Protein AF-A0AAE7M607-F1 (afdb_monomer)

Mean predicted aligned error: 11.59 Å

Secondary structure (DSSP, 8-state):
------HHHHHHHHHHHHHHHHHHHHHSPPPPTTSPPPSS-HHHHHHHHHHHHHHHHHHHHHHHHTT-

Foldseek 3Di:
DDPQPDPVNVVVLVVVLVVVLVVLVVVDDDDDPPDDPPPDPSVVVSVVSVVVSVVVVVVVVVVSVVVD

pLDDT: mean 71.15, std 10.07, range [40.25, 84.75]

Radius of gyration: 17.1 Å; Cα contacts (8 Å, |Δi|>4): 7; chains: 1; bounding box: 35×20×52 Å

Sequence (68 aa):
MFMTRTRDFHRFHRWTAKLRRRSLRQALPVPREGELQPTHPMAELRCREWQRDQLHDLIELDDAEAMA

Solvent-accessible surface area (backbone atoms only — not comparable to full-atom values): 4263 Å² total; per-residue (Å²): 134,84,82,63,84,48,75,63,56,59,51,48,53,57,49,52,53,52,48,49,59,51,46,52,67,67,71,51,77,78,84,55,96,88,60,82,74,68,94,60,60,73,65,56,58,52,50,53,53,51,52,51,52,52,50,51,57,51,50,56,48,51,60,52,58,78,73,107

Structure (mmCIF, N/CA/C/O backbone):
data_AF-A0AAE7M607-F1
#
_entry.id   AF-A0AAE7M607-F1
#
loop_
_atom_site.group_PDB
_atom_site.id
_atom_site.type_symbol
_atom_site.label_atom_id
_atom_site.label_alt_id
_atom_site.label_comp_id
_atom_site.label_asym_id
_atom_site.label_entity_id
_atom_site.label_seq_id
_atom_site.pdbx_PDB_ins_code
_atom_site.Cartn_x
_atom_si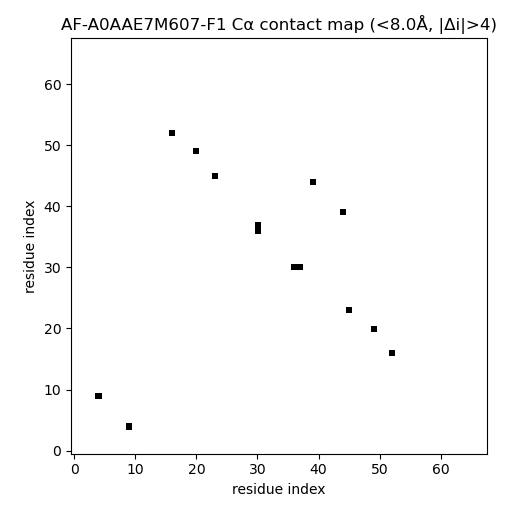te.Cartn_y
_atom_site.Cartn_z
_atom_site.occupancy
_atom_site.B_iso_or_equiv
_atom_site.auth_seq_id
_atom_site.auth_comp_id
_atom_site.auth_asym_id
_atom_site.auth_atom_id
_atom_site.pdbx_PDB_model_num
ATOM 1 N N . MET A 1 1 ? 22.549 -5.245 -25.271 1.00 40.25 1 MET A N 1
ATOM 2 C CA . MET A 1 1 ? 21.419 -6.159 -24.996 1.00 40.25 1 MET A CA 1
ATOM 3 C C . MET A 1 1 ? 20.915 -5.830 -23.599 1.00 40.25 1 MET A C 1
ATOM 5 O O . MET A 1 1 ? 21.428 -6.362 -22.626 1.00 40.25 1 MET A O 1
ATOM 9 N N . PHE A 1 2 ? 20.025 -4.841 -23.490 1.00 44.56 2 PHE A N 1
ATOM 10 C CA . PHE A 1 2 ? 19.485 -4.400 -22.205 1.00 44.56 2 PHE A CA 1
ATOM 11 C C . PHE A 1 2 ? 18.546 -5.487 -21.684 1.00 44.56 2 PHE A C 1
ATOM 13 O O . PHE A 1 2 ? 17.431 -5.637 -22.180 1.00 44.56 2 PHE A O 1
ATOM 20 N N . MET A 1 3 ? 18.999 -6.279 -20.712 1.00 41.59 3 MET A N 1
ATOM 21 C CA . MET A 1 3 ? 18.091 -7.099 -19.915 1.00 41.59 3 MET A CA 1
ATOM 22 C C . MET A 1 3 ? 17.345 -6.154 -18.976 1.00 41.59 3 MET A C 1
ATOM 24 O O . MET A 1 3 ? 17.705 -5.978 -17.816 1.00 41.59 3 MET A O 1
ATOM 28 N N . THR A 1 4 ? 16.333 -5.491 -19.532 1.00 54.97 4 THR A N 1
ATOM 29 C CA . THR A 1 4 ? 15.308 -4.750 -18.800 1.00 54.97 4 THR A CA 1
ATOM 30 C C . THR A 1 4 ? 14.885 -5.585 -17.598 1.00 54.97 4 THR A C 1
ATOM 32 O O . THR A 1 4 ? 14.533 -6.753 -17.794 1.00 54.97 4 THR A O 1
ATOM 35 N N . ARG A 1 5 ? 14.937 -5.026 -16.379 1.00 59.03 5 ARG A N 1
ATOM 36 C CA . ARG A 1 5 ? 14.446 -5.691 -15.161 1.00 59.03 5 ARG A CA 1
ATOM 37 C C . ARG A 1 5 ? 13.102 -6.347 -15.489 1.00 59.03 5 ARG A C 1
ATOM 39 O O . ARG A 1 5 ? 12.150 -5.673 -15.879 1.00 59.03 5 ARG A O 1
ATOM 46 N N . THR A 1 6 ? 13.086 -7.678 -15.478 1.00 69.12 6 THR A N 1
ATOM 47 C CA . THR A 1 6 ? 12.058 -8.495 -16.134 1.00 69.12 6 THR A CA 1
ATOM 48 C C . THR A 1 6 ? 10.673 -8.118 -15.609 1.00 69.12 6 THR A C 1
ATOM 50 O O . THR A 1 6 ? 10.535 -7.783 -14.437 1.00 69.12 6 THR A O 1
ATOM 53 N N . ARG A 1 7 ? 9.614 -8.225 -16.424 1.00 70.94 7 ARG A N 1
ATOM 54 C CA . ARG A 1 7 ? 8.197 -8.064 -16.009 1.00 70.94 7 ARG A CA 1
ATOM 55 C C . ARG A 1 7 ? 7.881 -8.708 -14.647 1.00 70.94 7 ARG A C 1
ATOM 57 O O . ARG A 1 7 ? 7.033 -8.225 -13.896 1.00 70.94 7 ARG A O 1
ATOM 64 N N . ASP A 1 8 ? 8.566 -9.803 -14.342 1.00 70.06 8 ASP A N 1
ATOM 65 C CA . ASP A 1 8 ? 8.418 -10.564 -13.109 1.00 70.06 8 ASP A CA 1
ATOM 66 C C . ASP A 1 8 ? 8.935 -9.819 -11.862 1.00 70.06 8 ASP A C 1
ATOM 68 O O . ASP A 1 8 ? 8.340 -9.966 -10.797 1.00 70.06 8 ASP A O 1
ATOM 72 N N . PHE A 1 9 ? 9.935 -8.937 -11.990 1.00 71.25 9 PHE A N 1
ATOM 73 C CA . PHE A 1 9 ? 10.392 -8.030 -10.929 1.00 71.25 9 PHE A CA 1
ATOM 74 C C . PHE A 1 9 ? 9.291 -7.033 -10.533 1.00 71.25 9 PHE A C 1
ATOM 76 O O . PHE A 1 9 ? 8.894 -6.975 -9.370 1.00 71.25 9 PHE A O 1
ATOM 83 N N . HIS A 1 10 ? 8.691 -6.339 -11.507 1.00 73.44 10 HIS A N 1
ATOM 84 C CA . HIS A 1 10 ? 7.568 -5.423 -11.253 1.00 73.44 10 HIS A CA 1
ATOM 85 C C . HIS A 1 10 ? 6.338 -6.150 -10.694 1.00 73.44 10 HIS A C 1
ATOM 87 O O . HIS A 1 10 ? 5.622 -5.639 -9.828 1.00 73.44 10 HIS A O 1
ATOM 93 N N . ARG A 1 11 ? 6.080 -7.378 -11.164 1.00 76.94 11 ARG A N 1
ATOM 94 C CA . ARG A 1 11 ? 5.021 -8.232 -10.615 1.00 76.94 11 ARG A CA 1
ATOM 95 C C . ARG A 1 11 ? 5.301 -8.590 -9.154 1.00 76.94 11 ARG A C 1
ATOM 97 O O . ARG A 1 11 ? 4.367 -8.544 -8.353 1.00 76.94 11 ARG A O 1
ATOM 104 N N . PHE A 1 12 ? 6.545 -8.927 -8.814 1.00 79.19 12 PHE A N 1
ATOM 105 C CA . PHE A 1 12 ? 6.963 -9.235 -7.448 1.00 79.19 12 PHE A CA 1
ATOM 106 C C . PHE A 1 12 ? 6.797 -8.022 -6.525 1.00 79.19 12 PHE A C 1
ATOM 108 O O . PHE A 1 12 ? 6.139 -8.151 -5.496 1.00 79.19 12 PHE A O 1
ATOM 115 N N . HIS A 1 13 ? 7.266 -6.838 -6.929 1.00 75.69 13 HIS A N 1
ATOM 116 C CA . HIS A 1 13 ? 7.122 -5.598 -6.153 1.00 75.69 13 HIS A CA 1
ATOM 117 C C . HIS A 1 13 ? 5.651 -5.193 -5.954 1.00 75.69 13 HIS A C 1
ATOM 119 O O . HIS A 1 13 ? 5.210 -4.934 -4.832 1.00 75.69 13 HIS A O 1
ATOM 125 N N . ARG A 1 14 ? 4.816 -5.266 -7.002 1.00 80.75 14 ARG A N 1
ATOM 126 C CA . ARG A 1 14 ? 3.363 -5.047 -6.853 1.00 80.75 14 ARG A CA 1
ATOM 127 C C . ARG A 1 14 ? 2.711 -6.046 -5.904 1.00 80.75 14 ARG A C 1
ATOM 129 O O . ARG A 1 14 ? 1.741 -5.715 -5.217 1.00 80.75 14 ARG A O 1
ATOM 136 N N . TRP A 1 15 ? 3.172 -7.292 -5.913 1.00 81.31 15 TRP A N 1
ATOM 137 C CA . TRP A 1 15 ? 2.650 -8.327 -5.032 1.00 81.31 15 TRP 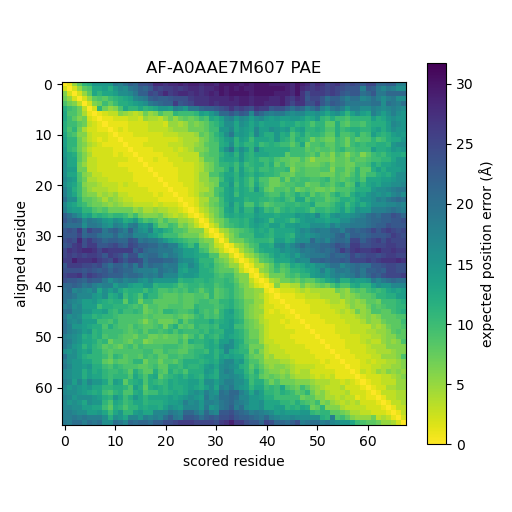A CA 1
ATOM 138 C C . TRP A 1 15 ? 3.063 -8.087 -3.573 1.00 81.31 15 TRP A C 1
ATOM 140 O O . TRP A 1 15 ? 2.196 -8.110 -2.695 1.00 81.31 15 TRP A O 1
ATOM 150 N N . THR A 1 16 ? 4.331 -7.765 -3.307 1.00 83.25 16 THR A N 1
ATOM 151 C CA . THR A 1 16 ? 4.827 -7.471 -1.954 1.00 83.25 16 THR A CA 1
ATOM 152 C C . THR A 1 16 ? 4.210 -6.196 -1.374 1.00 83.25 16 THR A C 1
ATOM 154 O O . THR A 1 16 ? 3.827 -6.197 -0.201 1.00 83.25 16 THR A O 1
ATOM 157 N N . ALA A 1 17 ? 3.990 -5.152 -2.179 1.00 83.25 17 ALA A N 1
ATOM 158 C CA . ALA A 1 17 ? 3.272 -3.946 -1.757 1.00 83.25 17 ALA A CA 1
ATOM 159 C C . ALA A 1 17 ? 1.825 -4.259 -1.326 1.00 83.25 17 ALA A C 1
ATOM 161 O O . ALA A 1 17 ? 1.381 -3.858 -0.247 1.00 83.25 17 ALA A O 1
ATOM 162 N N . LYS A 1 18 ? 1.086 -5.068 -2.104 1.00 84.75 18 LYS A N 1
ATOM 163 C CA . LYS A 1 18 ? -0.260 -5.527 -1.701 1.00 84.75 18 LYS A CA 1
ATOM 164 C C . LYS A 1 18 ? -0.232 -6.313 -0.392 1.00 84.75 18 LYS A C 1
ATOM 166 O O . LYS A 1 18 ? -1.126 -6.136 0.440 1.00 84.75 18 LYS A O 1
ATOM 171 N N . LEU A 1 19 ? 0.773 -7.170 -0.210 1.00 83.81 19 LEU A N 1
ATOM 172 C CA . LEU A 1 19 ? 0.945 -7.955 1.010 1.00 83.81 19 LEU A CA 1
ATOM 173 C C . LEU A 1 19 ? 1.196 -7.042 2.222 1.00 83.81 19 LEU A C 1
ATOM 175 O O . LEU A 1 19 ? 0.524 -7.203 3.240 1.00 83.81 19 LEU A O 1
ATOM 179 N N . ARG A 1 20 ? 2.066 -6.029 2.090 1.00 81.50 20 ARG A N 1
ATOM 180 C CA . ARG A 1 20 ? 2.308 -5.007 3.125 1.00 81.50 20 ARG A CA 1
ATOM 181 C C . ARG A 1 20 ? 1.039 -4.247 3.493 1.00 81.50 20 ARG A C 1
ATOM 183 O O . ARG A 1 20 ? 0.706 -4.195 4.671 1.00 81.50 20 ARG A O 1
ATOM 190 N N . ARG A 1 21 ? 0.266 -3.747 2.519 1.00 81.12 21 ARG A N 1
ATOM 191 C CA . ARG A 1 21 ? -1.012 -3.047 2.785 1.00 81.12 21 ARG A CA 1
ATOM 192 C C . ARG A 1 21 ? -2.045 -3.933 3.482 1.00 81.12 21 ARG A C 1
ATOM 194 O O . ARG A 1 21 ? -2.860 -3.448 4.267 1.00 81.12 21 ARG A O 1
ATOM 201 N N . ARG A 1 22 ? -2.085 -5.230 3.160 1.00 80.88 22 ARG A N 1
ATOM 202 C CA . ARG A 1 22 ? -2.964 -6.195 3.841 1.00 80.88 22 ARG A CA 1
ATOM 203 C C . ARG A 1 22 ? -2.489 -6.456 5.269 1.00 80.88 22 ARG A C 1
ATOM 205 O O . ARG A 1 22 ? -3.317 -6.412 6.170 1.00 80.88 22 ARG A O 1
ATOM 212 N N . SER A 1 23 ? -1.190 -6.670 5.460 1.00 76.69 23 SER A N 1
ATOM 213 C CA . SER A 1 23 ? -0.581 -6.865 6.777 1.00 76.69 23 SER A CA 1
ATOM 214 C C . SER A 1 23 ? -0.800 -5.648 7.677 1.00 76.69 23 SER A C 1
ATOM 216 O O . SER A 1 23 ? -1.306 -5.804 8.778 1.00 76.69 23 SER A O 1
ATOM 218 N N . LEU A 1 24 ? -0.583 -4.427 7.178 1.00 73.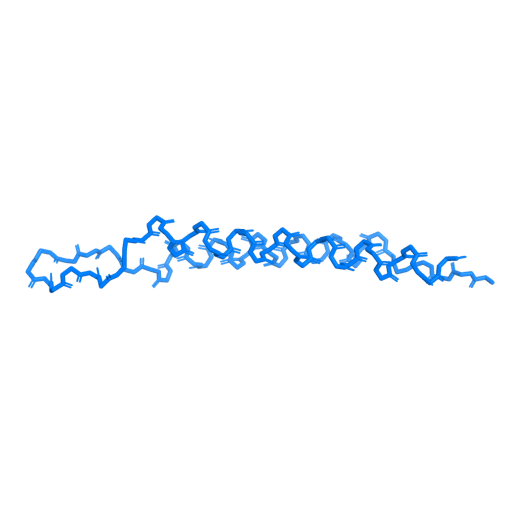62 24 LEU A N 1
ATOM 219 C CA . LEU A 1 24 ? -0.883 -3.180 7.894 1.00 73.62 24 LEU A CA 1
ATOM 220 C C . LEU A 1 24 ? -2.340 -3.105 8.359 1.00 73.62 24 LEU A C 1
ATOM 222 O O . LEU A 1 24 ? -2.604 -2.735 9.494 1.00 73.62 24 LEU A O 1
ATOM 226 N N . ARG A 1 25 ? -3.301 -3.506 7.518 1.00 72.31 25 ARG A N 1
ATOM 227 C CA . ARG A 1 25 ? -4.719 -3.547 7.915 1.00 72.31 25 ARG A CA 1
ATOM 228 C C . ARG A 1 25 ? -5.014 -4.549 9.035 1.00 72.31 25 ARG A C 1
ATOM 230 O O . ARG A 1 25 ? -5.998 -4.354 9.733 1.00 72.31 25 ARG A O 1
ATOM 237 N N . GLN A 1 26 ? -4.220 -5.610 9.165 1.00 71.88 26 GLN A N 1
ATOM 238 C CA . GLN A 1 26 ? -4.404 -6.659 10.174 1.00 71.88 26 GLN A CA 1
ATOM 239 C C . GLN A 1 26 ? -3.580 -6.416 11.446 1.00 71.88 26 GLN A C 1
ATOM 241 O O . GLN A 1 26 ? -4.014 -6.792 12.527 1.00 71.88 26 GLN A O 1
ATOM 246 N N . ALA A 1 27 ? -2.400 -5.807 11.313 1.00 67.31 27 ALA A N 1
ATOM 247 C CA . ALA A 1 27 ? -1.477 -5.514 12.406 1.00 67.31 27 ALA A CA 1
ATOM 248 C C . ALA A 1 27 ? -1.895 -4.284 13.218 1.00 67.31 27 ALA A C 1
ATOM 250 O O . ALA A 1 27 ? -1.489 -4.133 14.365 1.00 67.31 27 ALA A O 1
ATOM 251 N N . LEU A 1 28 ? -2.697 -3.403 12.623 1.00 64.62 28 LEU A N 1
ATOM 252 C CA . LEU A 1 28 ? -3.273 -2.257 13.300 1.00 64.62 28 LEU A CA 1
ATOM 253 C C . LEU A 1 28 ? -4.446 -2.723 14.189 1.00 64.62 28 LEU A C 1
ATOM 255 O O . LEU A 1 28 ? -5.461 -3.165 13.643 1.00 64.62 28 LEU A O 1
ATOM 259 N N . PRO A 1 29 ? -4.328 -2.652 15.531 1.00 61.94 29 PRO A N 1
ATOM 260 C CA . PRO A 1 29 ? -5.369 -3.123 16.437 1.00 61.94 29 PRO A CA 1
ATOM 261 C C . PRO A 1 29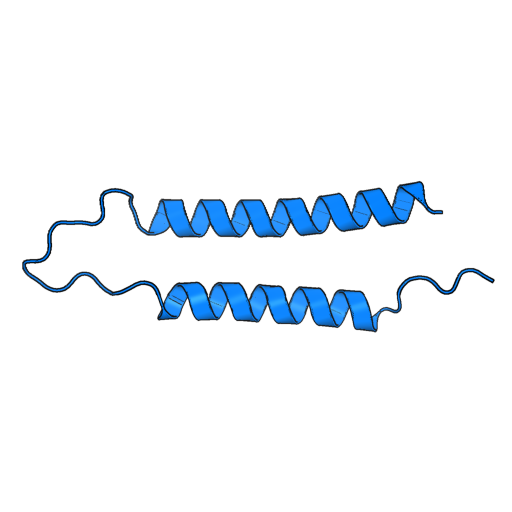 ? -6.660 -2.328 16.235 1.00 61.94 29 PRO A C 1
ATOM 263 O O . PRO A 1 29 ? -6.627 -1.113 16.026 1.00 61.94 29 PRO A O 1
ATOM 266 N N . VAL A 1 30 ? -7.807 -3.000 16.333 1.00 64.44 30 VAL A N 1
ATOM 267 C CA . VAL A 1 30 ? -9.073 -2.300 16.583 1.00 64.44 30 VAL A CA 1
ATOM 268 C C . VAL A 1 30 ? -8.996 -1.783 18.024 1.00 64.44 30 VAL A C 1
ATOM 270 O O . VAL A 1 30 ? -8.715 -2.602 18.903 1.00 64.44 30 VAL A O 1
ATOM 273 N N . PRO A 1 31 ? -9.200 -0.476 18.284 1.00 59.16 31 PRO A N 1
ATOM 274 C CA . PRO A 1 31 ? -9.158 0.056 19.643 1.00 59.16 31 PRO A CA 1
ATOM 275 C C . PRO A 1 31 ? -10.139 -0.717 20.527 1.00 59.16 31 PRO A C 1
ATOM 277 O O . PRO A 1 31 ? -11.317 -0.834 20.179 1.00 59.16 31 PRO A O 1
ATOM 280 N N . ARG A 1 32 ? -9.661 -1.284 21.638 1.00 62.22 32 ARG A N 1
ATOM 281 C CA . ARG A 1 32 ? -10.540 -1.919 22.629 1.00 62.22 32 ARG A CA 1
ATOM 282 C C . ARG A 1 32 ? -11.235 -0.837 23.451 1.00 62.22 32 ARG A C 1
ATOM 284 O O . ARG A 1 32 ? -10.646 0.207 23.725 1.00 62.22 32 ARG A O 1
ATOM 291 N N . GLU A 1 33 ? -12.484 -1.081 23.847 1.00 64.62 33 GLU A N 1
ATOM 292 C CA . GLU A 1 33 ? -13.213 -0.169 24.736 1.00 64.62 33 GLU A CA 1
ATOM 293 C C . GLU A 1 33 ? -12.402 0.049 26.027 1.00 64.62 33 GLU A C 1
ATOM 295 O O . GLU A 1 33 ? -12.136 -0.896 26.767 1.00 64.62 33 GLU A O 1
ATOM 300 N N . GLY A 1 34 ? -11.966 1.293 26.262 1.00 67.38 34 GLY A N 1
ATOM 301 C CA . GLY A 1 34 ? -11.172 1.691 27.432 1.00 67.38 34 GLY A CA 1
ATOM 302 C C . GLY A 1 34 ? -9.684 1.970 27.178 1.00 67.38 34 GLY A C 1
ATOM 303 O O . GLY A 1 34 ? -9.014 2.463 28.083 1.00 67.38 34 GLY A O 1
ATOM 304 N N . GLU A 1 35 ? -9.152 1.716 25.978 1.00 65.25 35 GLU A N 1
ATOM 305 C CA . GLU A 1 35 ? -7.777 2.108 25.632 1.00 65.25 35 GLU A CA 1
ATOM 306 C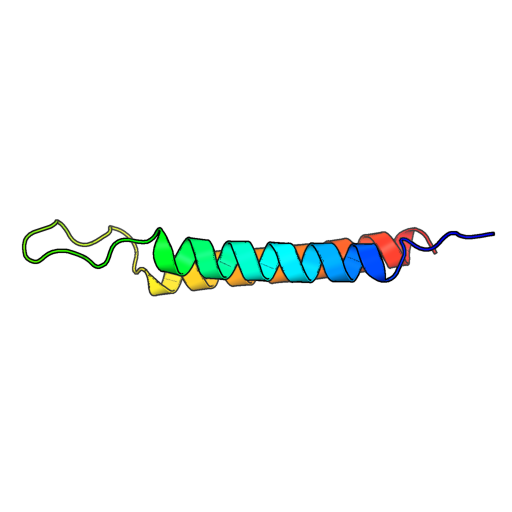 C . GLU A 1 35 ? -7.697 3.596 25.242 1.00 65.25 35 GLU A C 1
ATOM 308 O O . GLU A 1 35 ? -8.596 4.140 24.594 1.00 65.25 35 GLU A O 1
ATOM 313 N N . LEU A 1 36 ? -6.605 4.268 25.641 1.00 60.94 36 LEU A N 1
ATOM 314 C CA . LEU A 1 36 ? -6.289 5.623 25.181 1.00 60.94 36 LEU A CA 1
ATOM 315 C C . LEU A 1 36 ? -6.289 5.627 23.651 1.00 60.94 36 LEU A C 1
ATOM 317 O O . LEU A 1 36 ? -5.567 4.845 23.029 1.00 60.94 36 LEU A O 1
ATOM 321 N N . GLN A 1 37 ? -7.110 6.498 23.058 1.00 62.97 37 GLN A N 1
ATOM 322 C CA . GLN A 1 37 ? -7.210 6.608 21.607 1.00 62.97 37 GLN A CA 1
ATOM 323 C C . GLN A 1 37 ? -5.811 6.791 21.002 1.00 62.97 37 GLN A C 1
ATOM 325 O O . GLN A 1 37 ? -5.004 7.547 21.558 1.00 62.97 37 GLN A O 1
ATOM 330 N N . PRO A 1 38 ? -5.507 6.128 19.872 1.00 63.50 38 PRO A N 1
ATOM 331 C CA . PRO A 1 38 ? -4.241 6.322 19.186 1.00 63.50 38 PRO A CA 1
ATOM 332 C C . PRO A 1 38 ? -3.993 7.815 18.956 1.00 63.50 38 PRO A C 1
ATOM 334 O O . PRO A 1 38 ? -4.883 8.531 18.501 1.00 63.50 38 PRO A O 1
ATOM 337 N N . THR A 1 39 ? -2.776 8.284 19.244 1.00 68.69 39 THR A N 1
ATOM 338 C CA . THR A 1 39 ? -2.398 9.706 19.128 1.00 68.69 39 THR A CA 1
ATOM 339 C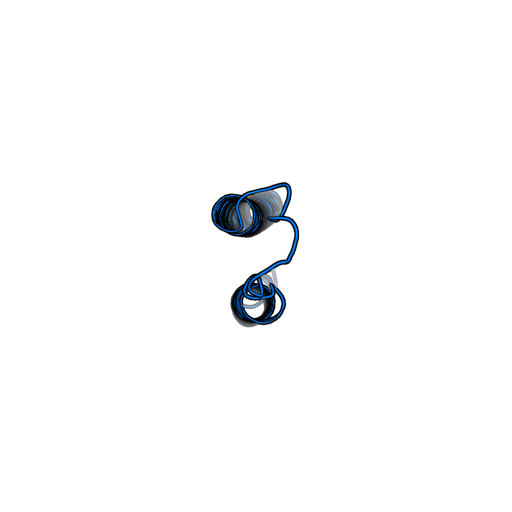 C . THR A 1 39 ? -2.593 10.254 17.710 1.00 68.69 39 THR A C 1
ATOM 341 O O . THR A 1 39 ? -2.710 11.460 17.532 1.00 68.69 39 THR A O 1
ATOM 344 N N . HIS A 1 40 ? -2.630 9.368 16.709 1.00 65.12 40 HIS A N 1
ATOM 345 C CA . HIS A 1 40 ? -2.920 9.692 15.317 1.00 65.12 40 HIS A CA 1
ATOM 346 C C . HIS A 1 40 ? -4.105 8.864 14.807 1.00 65.12 40 HIS A C 1
ATOM 348 O O . HIS A 1 40 ? -4.133 7.645 15.021 1.00 65.12 40 HIS A O 1
ATOM 354 N N . PRO A 1 41 ? -5.045 9.472 14.067 1.00 75.88 41 PRO A N 1
ATOM 355 C CA . PRO A 1 41 ? -6.109 8.746 13.397 1.00 75.88 41 PRO A CA 1
ATOM 356 C C . PRO A 1 41 ? -5.557 7.628 12.504 1.00 75.88 41 PRO A C 1
ATOM 358 O O . PRO A 1 41 ? -4.721 7.834 11.626 1.00 75.88 41 PRO A O 1
ATOM 361 N N . MET A 1 42 ? -6.099 6.421 12.653 1.00 73.81 42 MET A N 1
ATOM 362 C CA . MET A 1 42 ? -5.703 5.239 11.868 1.00 73.81 42 MET A CA 1
ATOM 363 C C . MET A 1 42 ? -5.905 5.421 10.353 1.00 73.81 42 MET A C 1
ATOM 365 O O . MET A 1 42 ? -5.351 4.680 9.538 1.00 73.81 42 MET A O 1
ATOM 369 N N . ALA A 1 43 ? -6.755 6.368 9.955 1.00 73.12 43 ALA A N 1
ATOM 370 C CA . ALA A 1 43 ? -6.929 6.772 8.565 1.00 73.12 43 ALA A CA 1
ATOM 371 C C . ALA A 1 43 ? -5.694 7.513 8.023 1.00 73.12 43 ALA A C 1
ATOM 373 O O . ALA A 1 43 ? -5.274 7.240 6.901 1.00 73.12 43 ALA A O 1
ATOM 374 N N . GLU A 1 44 ? -5.070 8.373 8.829 1.00 77.38 44 GLU A N 1
ATOM 375 C CA . GLU A 1 44 ? -3.876 9.133 8.447 1.00 77.38 44 GLU A CA 1
ATOM 376 C C . GLU A 1 44 ? -2.663 8.221 8.280 1.00 77.38 44 GLU A C 1
ATOM 378 O O . GLU A 1 44 ? -1.955 8.320 7.280 1.00 77.38 44 GLU A O 1
ATOM 383 N N . LEU A 1 45 ? -2.473 7.257 9.190 1.00 75.38 45 LEU A N 1
ATOM 384 C CA . LEU A 1 45 ? -1.404 6.258 9.072 1.00 75.38 45 LEU A CA 1
ATOM 385 C C . LEU A 1 45 ? -1.530 5.439 7.780 1.00 75.38 45 LEU A C 1
ATOM 387 O O . LEU A 1 45 ? -0.549 5.225 7.069 1.00 75.38 45 LEU A O 1
ATOM 391 N N . ARG A 1 46 ? -2.755 5.023 7.434 1.00 75.44 46 ARG A N 1
ATOM 392 C CA . ARG A 1 46 ? -3.029 4.302 6.182 1.00 75.44 46 ARG A CA 1
ATOM 393 C C . ARG A 1 46 ? -2.798 5.173 4.949 1.00 75.44 46 ARG A C 1
ATOM 395 O O . ARG A 1 46 ? -2.255 4.679 3.965 1.00 75.44 46 ARG A O 1
ATOM 402 N N . CYS A 1 47 ? -3.194 6.443 5.004 1.00 79.44 47 CYS A N 1
ATOM 403 C CA . CYS A 1 47 ? -2.971 7.399 3.923 1.00 79.44 47 CYS A CA 1
ATOM 404 C C . CYS A 1 47 ? -1.471 7.621 3.680 1.00 79.44 47 CYS A C 1
ATOM 406 O O . CYS A 1 47 ? -1.010 7.535 2.544 1.00 79.44 47 CYS A O 1
ATOM 408 N N . ARG A 1 48 ? -0.694 7.805 4.754 1.00 80.25 48 ARG A N 1
ATOM 409 C CA . ARG A 1 48 ? 0.756 8.017 4.692 1.00 80.25 48 ARG A CA 1
ATOM 410 C C . ARG A 1 48 ? 1.498 6.819 4.104 1.00 80.25 48 ARG A C 1
ATOM 412 O O . ARG A 1 48 ? 2.347 6.996 3.237 1.00 80.25 48 ARG A O 1
ATOM 419 N N . GLU A 1 49 ? 1.159 5.600 4.522 1.00 79.31 49 GLU A N 1
ATOM 420 C CA . GLU A 1 49 ? 1.763 4.394 3.939 1.00 79.31 49 GLU A CA 1
ATOM 421 C C . GLU A 1 49 ? 1.367 4.206 2.468 1.00 79.31 49 GLU A C 1
ATOM 423 O O . GLU A 1 49 ? 2.204 3.827 1.654 1.00 79.31 49 GLU A O 1
ATOM 428 N N . TRP A 1 50 ? 0.128 4.538 2.088 1.00 79.62 50 TRP A N 1
ATOM 429 C CA . TRP A 1 50 ? -0.278 4.514 0.681 1.00 79.62 50 TRP A CA 1
ATOM 430 C C . TRP A 1 50 ? 0.495 5.529 -0.171 1.00 79.62 50 TRP A C 1
ATOM 432 O O . TRP A 1 50 ? 0.970 5.179 -1.248 1.00 79.62 50 TRP A O 1
ATOM 442 N N . GLN A 1 51 ? 0.676 6.759 0.316 1.00 82.19 51 GLN A N 1
ATOM 443 C CA . GLN A 1 51 ? 1.489 7.774 -0.360 1.00 82.19 51 GLN A CA 1
ATOM 444 C C . GLN A 1 51 ? 2.944 7.323 -0.515 1.00 82.19 51 GLN A C 1
ATOM 446 O O . GLN A 1 51 ? 3.544 7.521 -1.568 1.00 82.19 51 GLN A O 1
ATOM 451 N N . ARG A 1 52 ? 3.501 6.670 0.510 1.00 82.69 52 ARG A N 1
ATOM 452 C CA . ARG A 1 52 ? 4.865 6.135 0.480 1.00 82.69 52 ARG A CA 1
ATOM 453 C C . ARG A 1 52 ? 5.021 5.018 -0.552 1.00 82.69 52 ARG A C 1
ATOM 455 O O . ARG A 1 52 ? 6.012 5.006 -1.273 1.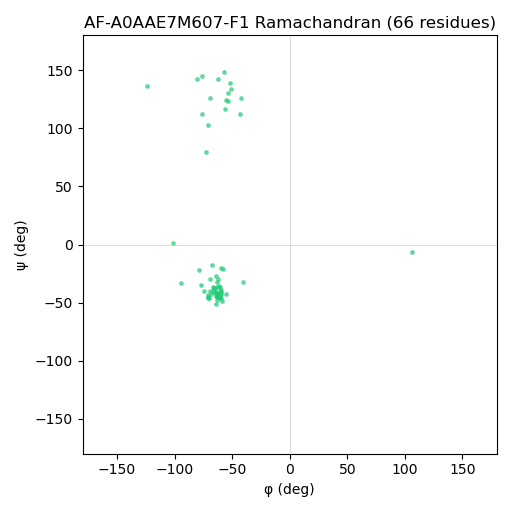00 82.69 52 ARG A O 1
ATOM 462 N N . ASP A 1 53 ? 4.028 4.137 -0.670 1.00 79.69 53 ASP A N 1
ATOM 463 C CA . ASP A 1 53 ? 3.978 3.124 -1.731 1.00 79.69 53 ASP A CA 1
ATOM 464 C C . ASP A 1 53 ? 3.937 3.773 -3.128 1.00 79.69 53 ASP A C 1
ATOM 466 O O . ASP A 1 53 ? 4.670 3.351 -4.014 1.00 79.69 53 ASP A O 1
ATOM 470 N N . GLN A 1 54 ? 3.112 4.810 -3.339 1.00 79.25 54 GLN A N 1
ATOM 471 C CA . GLN A 1 54 ? 3.049 5.520 -4.629 1.00 79.25 54 GLN A CA 1
ATOM 472 C C . GLN A 1 54 ? 4.353 6.242 -4.974 1.00 79.25 54 GLN A C 1
ATOM 474 O O . GLN A 1 54 ? 4.758 6.249 -6.132 1.00 79.25 54 GLN A O 1
ATOM 479 N N . LEU A 1 55 ? 5.025 6.822 -3.980 1.00 83.31 55 LEU A N 1
ATOM 480 C CA . LEU A 1 55 ? 6.326 7.451 -4.177 1.00 83.31 55 LEU A CA 1
ATOM 481 C C . LEU A 1 55 ? 7.391 6.423 -4.579 1.00 83.31 55 LEU A C 1
ATOM 483 O O . LEU A 1 55 ? 8.172 6.692 -5.483 1.00 83.31 55 LEU A O 1
ATOM 487 N N . HIS A 1 56 ? 7.404 5.245 -3.950 1.00 78.62 56 HIS A N 1
ATOM 488 C CA . HIS A 1 56 ? 8.294 4.159 -4.362 1.00 78.62 56 HIS A CA 1
ATOM 489 C C . HIS A 1 56 ? 8.030 3.721 -5.808 1.00 78.62 56 HIS A C 1
ATOM 491 O O . HIS A 1 56 ? 8.986 3.580 -6.562 1.00 78.62 56 HIS A O 1
ATOM 497 N N . ASP A 1 57 ? 6.760 3.585 -6.208 1.00 74.50 57 ASP A N 1
ATOM 498 C CA . ASP A 1 57 ? 6.394 3.261 -7.594 1.00 74.50 57 ASP A CA 1
ATOM 499 C C . ASP A 1 57 ? 6.917 4.329 -8.587 1.00 74.50 57 ASP A C 1
ATOM 501 O O . ASP A 1 57 ? 7.375 3.989 -9.675 1.00 74.50 57 ASP A O 1
ATOM 505 N N . LEU A 1 58 ? 6.862 5.617 -8.220 1.00 76.31 58 LEU A N 1
ATOM 506 C CA . LEU A 1 58 ? 7.350 6.738 -9.039 1.00 76.31 58 LEU A CA 1
ATOM 507 C C . LEU A 1 58 ? 8.881 6.781 -9.138 1.00 76.31 58 LEU A C 1
ATOM 509 O O . LEU A 1 58 ? 9.404 6.970 -10.229 1.00 76.31 58 LEU A O 1
ATOM 513 N N . ILE A 1 59 ? 9.592 6.578 -8.025 1.00 80.06 59 ILE A N 1
ATOM 514 C CA . ILE A 1 59 ? 11.065 6.538 -8.002 1.00 80.06 59 ILE A CA 1
ATOM 515 C C . ILE A 1 59 ? 11.579 5.370 -8.850 1.00 80.06 59 ILE A C 1
ATOM 517 O O . ILE A 1 59 ? 12.513 5.536 -9.623 1.00 80.06 59 ILE A O 1
ATOM 521 N N . GLU A 1 60 ? 10.941 4.199 -8.760 1.00 71.38 60 GLU A N 1
ATOM 522 C CA . GLU A 1 60 ? 11.318 3.039 -9.577 1.00 71.38 60 GLU A CA 1
ATOM 523 C C . GLU A 1 60 ? 11.125 3.291 -11.087 1.00 71.38 60 GLU A C 1
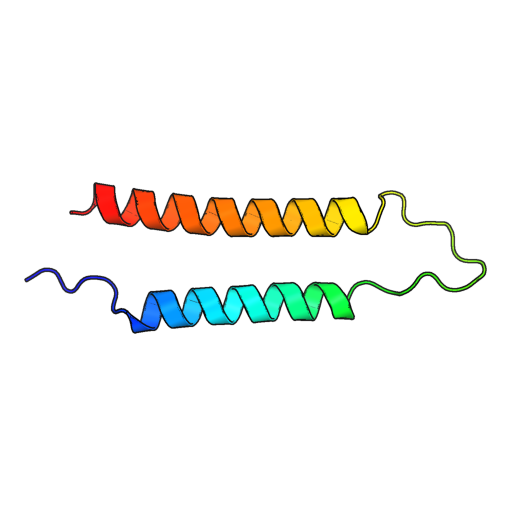ATOM 525 O O . GLU A 1 60 ? 11.884 2.754 -11.895 1.00 71.38 60 GLU A O 1
ATOM 530 N N . LEU A 1 61 ? 10.124 4.094 -11.474 1.00 71.56 61 LEU A N 1
ATOM 531 C CA . LEU A 1 61 ? 9.908 4.503 -12.866 1.00 71.56 61 LEU A CA 1
ATOM 532 C C . LEU A 1 61 ? 10.987 5.481 -13.343 1.00 71.56 61 LEU A C 1
ATOM 534 O O . LEU A 1 61 ? 11.528 5.285 -14.428 1.00 71.56 61 LEU A O 1
ATOM 538 N N . ASP A 1 62 ? 11.321 6.476 -12.523 1.00 72.62 62 ASP A N 1
ATOM 539 C CA . ASP A 1 62 ? 12.350 7.478 -12.826 1.00 72.62 62 ASP A CA 1
ATOM 540 C C . ASP A 1 62 ? 13.738 6.820 -12.968 1.00 72.62 62 ASP A C 1
ATOM 542 O O . ASP A 1 62 ? 14.444 7.026 -13.953 1.00 72.62 62 ASP A O 1
ATOM 546 N N . ASP A 1 63 ? 14.079 5.893 -12.064 1.00 71.94 63 ASP A N 1
ATOM 547 C CA . ASP A 1 63 ? 15.306 5.086 -12.134 1.00 71.94 63 ASP A CA 1
ATOM 548 C C . ASP A 1 63 ? 15.365 4.187 -13.384 1.00 71.94 63 ASP A C 1
ATOM 550 O O . ASP A 1 63 ? 16.448 3.832 -13.861 1.00 71.94 63 ASP A O 1
ATOM 554 N N . ALA A 1 64 ? 14.212 3.748 -13.898 1.00 65.38 64 ALA A N 1
ATOM 555 C CA . ALA A 1 64 ? 14.138 2.956 -15.122 1.00 65.38 64 ALA A CA 1
ATOM 556 C C . ALA A 1 64 ? 14.308 3.822 -16.378 1.00 65.38 64 ALA A C 1
ATOM 558 O O . ALA A 1 64 ? 14.908 3.355 -17.345 1.00 65.38 64 ALA A O 1
ATOM 559 N N . GLU A 1 65 ? 13.807 5.058 -16.356 1.00 66.62 65 GLU A N 1
ATOM 560 C CA . GLU A 1 65 ? 13.927 6.026 -17.449 1.00 66.62 65 GLU A CA 1
ATOM 561 C C . GLU A 1 65 ? 15.342 6.619 -17.528 1.00 66.62 65 GLU A C 1
ATOM 563 O O . GLU A 1 65 ? 15.908 6.702 -18.613 1.00 66.62 65 GLU A O 1
ATOM 568 N N . ALA A 1 66 ? 15.978 6.916 -16.391 1.00 66.44 66 ALA A N 1
ATOM 569 C CA . ALA A 1 66 ? 17.348 7.436 -16.330 1.00 66.44 66 ALA A CA 1
ATOM 570 C C . ALA A 1 66 ? 18.434 6.432 -16.777 1.00 66.44 66 ALA A C 1
ATOM 572 O O . ALA A 1 66 ? 19.569 6.821 -17.054 1.00 66.44 66 ALA A O 1
ATOM 573 N N . MET A 1 67 ? 18.107 5.137 -16.815 1.00 54.81 67 MET A N 1
ATOM 574 C CA . MET A 1 67 ? 19.014 4.050 -17.214 1.00 54.81 67 MET A CA 1
ATOM 575 C C . MET A 1 67 ? 18.777 3.554 -18.654 1.00 54.81 67 MET A C 1
ATOM 577 O O . MET A 1 67 ? 19.438 2.593 -19.069 1.00 54.81 67 MET A O 1
ATOM 581 N N . ALA A 1 68 ? 17.825 4.155 -19.378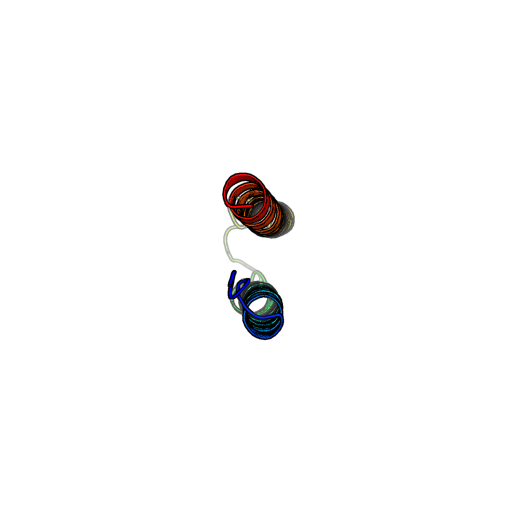 1.00 50.75 68 ALA A N 1
ATOM 582 C CA . ALA A 1 68 ? 17.473 3.853 -20.768 1.00 50.75 68 ALA A CA 1
ATOM 583 C C . ALA A 1 68 ? 18.196 4.786 -21.753 1.00 50.75 68 ALA A C 1
ATOM 585 O O . ALA A 1 68 ? 18.549 4.288 -22.849 1.00 50.75 68 ALA A O 1
#

=== Feature glossary ===
A reading guide for the features in this record.

Start from the sequence.

  · Sequence gives the chain of amino acids in standard one-letter code (A=alanine, C=cysteine, …, Y=tyrosine), read N→C. It is the only feature that is directly encoded by the gene; all structural features are derived from the folded form of this sequence.

Fold it, and you get atomic coordinates and the backbone conformation that goes with them.

  · Structure coordinates are given as an mmCIF _atom_site loop: one row per atom with element, residue name, chain id, sequence number, and x/y/z position in Å. Only the four main-chain atoms per residue are included here; side chains are omitted to keep the record compact.

  · Backbone dihedral angles. Every residue except chain termini has a φ (preceding-C → N → Cα → C) and a ψ (N → Cα → C → next-N). They are reported in degrees following the IUPAC sign convention. Secondary structure is essentially a statement about which (φ, ψ) basin each residue occupies.

  · Eight-state secondary structure (DSSP): H is the canonical α-helix, G the tighter 3₁₀-helix, I the wider π-helix; E/B are β-structure, T and S are turns and bends, and '-' is everything else. DSSP derives these from the pattern of main-chain N–H···O=C hydrogen bonds, not from the sequence.

  · SS3 is a coarse helix/strand/coil call (letters a/b/c) made by the P-SEA algorithm from inter-Cα distances and dihedrals. It is less detailed than DSSP but needs only Cα positions.

Summarize the fold with a handful of shape descriptors and a per-residue structural alphabet.

  · Radius of gyration (Rg) is the root-mean-square distance of Cα atoms from their centroid — a single number for overall size and compactness. A globular domain of N residues has Rg ≈ 2.2·N^0.38 Å; an extended or disordered chain has a much larger Rg. The Cα contact count is the number of residue pairs whose Cα atoms are within 8 Å and are more than four positions apart in sequence — a standard proxy for tertiary packing density. The bounding box is the smallest axis-aligned box enclosing all Cα atoms.

  · 3Di is Foldseek's structural alphabet. Each residue is assigned one of twenty discrete states based on how its Cα sits relative to its spatial (not sequential) neighbors. Aligning 3Di strings finds structural homologs roughly as well as full 3D superposition, but orders of magnitude faster.

  · Solvent-accessible surface area (SASA) is the area in Å² traced out by the centre of a 1.4 Å probe sphere (a water molecule) rolled over the protein's van der Waals surface (Shrake–Rupley / Lee–Richards construction). Buried residues have near-zero SASA; fully exposed residues can exceed 200 Å². The total SASA scales roughly with the number of surface residues.

Ask how reliable the model is.

  · For AlphaFold models, the B-factor field carries pLDDT — the model's own estimate of local accuracy on a 0–100 scale. Regions with pLDDT<50 should be treated as essentially unmodeled; they often correspond to intrinsically disordered segments.

  · For experimental (PDB) structures, the B-factor (temperature factor) quantifies the positional spread of each atom in the crystal — a combination of thermal vibration and static disorder — in units of Å². High B-factors mark flexible loops or poorly resolved regions; low B-factors mark the rigid, well-ordered core.

  · Predicted Aligned Error (PAE) is an AlphaFold confidence matrix: entry (i, j) is the expected error in the position of residue j, in ångströms, when the prediction is superimposed on the true structure at residue i. Low PAE within a block of residues means that block is internally rigid and well-predicted; high PAE between two blocks means their relative placement is uncertain even if each block individually is confident.

Place it in context: what it resembles, what it is annotated as, and how it looks.

  · Structural nearest neighbors (via Foldseek easy-search vs the PDB). Reported per hit: target PDB id, E-value, and alignment TM-score. A TM-score above ~0.5 is the conventional threshold for 'same fold'.

  · Functional annotations link the protein to curated databases. InterPro entries identify conserved domains and families by matching the sequence against member-database signatures (Pfam, PROSITE, CDD, …). Gene Ontology (GO) terms describe molecular function, biological process, and cellular component in a controlled vocabulary. CATH places the structure in a hierarchical fold classification (Class/Architecture/Topology/Homologous-superfamily). The organism is the source species.

  · The contact map is a binary N×N matrix image: pixel (i, j) is dark where Cα_i and Cα_j are within 8 Å and |i−j|>4. Because the |i−j|>4 filter removes local helical contacts, off-diagonal stripes parallel to the main diagonal indicate parallel β-sheets; stripes perpendicular to it indicate antiparallel β-sheets. The Ramachandran plot scatters every residue's (φ, ψ) pair against the sterically allowed regions. The PAE heatmap renders the predicted-aligned-error matrix.

  · Six rendered views show the 3D structure from the faces of a cube — i.e. along ±x, ±y, ±z. Rendering representation is drawn randomly per protein from cartoon (secondary-structure ribbons), sticks (backbone bonds), or molecular surface; coloring is either N→C rainbow (blue at the N-terminus through red at the C-terminus) or one color per chain.